Protein AF-A0A934EYP3-F1 (afdb_monomer_lite)

Sequence (57 aa):
MELAGFADGTYRVKFWDTYTGRVTRTGEARATAGTLRFAVPAIERDAAVKILYKNGK

Structure (mmCIF, N/CA/C/O backbone):
data_AF-A0A934EYP3-F1
#
_entry.id   AF-A0A934EYP3-F1
#
loop_
_atom_site.group_PDB
_atom_site.id
_atom_site.type_symbol
_atom_site.label_atom_id
_atom_site.label_alt_id
_atom_site.label_comp_id
_atom_site.label_asym_id
_atom_site.label_entity_id
_atom_site.label_seq_id
_atom_site.pdbx_PDB_ins_code
_atom_site.Cartn_x
_atom_site.Cartn_y
_atom_site.Cartn_z
_atom_site.occupancy
_atom_site.B_iso_or_equiv
_atom_site.auth_seq_id
_atom_site.auth_comp_id
_atom_site.auth_asym_id
_atom_site.auth_atom_id
_atom_site.pdbx_PDB_model_num
ATOM 1 N N . MET A 1 1 ? -5.019 -8.431 -2.777 1.00 89.81 1 MET A N 1
ATOM 2 C CA . MET A 1 1 ? -4.192 -8.574 -1.562 1.00 89.81 1 MET A CA 1
ATOM 3 C C . MET A 1 1 ? -4.975 -8.047 -0.381 1.00 89.81 1 MET A C 1
ATOM 5 O O . MET A 1 1 ? -5.731 -7.091 -0.554 1.00 89.81 1 MET A O 1
ATOM 9 N N . GLU A 1 2 ? -4.800 -8.668 0.779 1.00 95.00 2 GLU A N 1
ATOM 10 C CA . GLU A 1 2 ? -5.424 -8.264 2.036 1.00 95.00 2 GLU A CA 1
ATOM 11 C C . GLU A 1 2 ? -4.347 -8.147 3.116 1.00 95.00 2 GLU A C 1
ATOM 13 O O . GLU A 1 2 ? -3.483 -9.017 3.210 1.00 95.00 2 GLU A O 1
ATOM 18 N N . LEU A 1 3 ? -4.378 -7.062 3.893 1.00 96.12 3 LEU A N 1
ATOM 19 C CA . LEU A 1 3 ? -3.492 -6.841 5.034 1.00 96.12 3 LEU A CA 1
ATOM 20 C C . LEU A 1 3 ? -4.322 -6.434 6.257 1.00 96.12 3 LEU A C 1
ATOM 22 O O . LEU A 1 3 ? -5.177 -5.551 6.153 1.00 96.12 3 LEU A O 1
ATOM 26 N N . ALA A 1 4 ? -4.046 -7.049 7.404 1.00 97.31 4 ALA A N 1
ATOM 27 C CA . ALA A 1 4 ? -4.695 -6.747 8.680 1.00 97.31 4 ALA A CA 1
ATOM 28 C C . ALA A 1 4 ? -3.857 -5.780 9.539 1.00 97.31 4 ALA A C 1
ATOM 30 O O . ALA A 1 4 ? -2.684 -5.535 9.252 1.00 97.31 4 ALA A O 1
ATOM 31 N N . GLY A 1 5 ? -4.458 -5.246 10.607 1.00 95.88 5 GLY A N 1
ATOM 32 C CA . GLY A 1 5 ? -3.789 -4.372 11.581 1.00 95.88 5 GLY A CA 1
ATOM 33 C C . GLY A 1 5 ? -3.743 -2.894 11.184 1.00 95.88 5 GLY A C 1
ATOM 34 O O . GLY A 1 5 ? -2.962 -2.128 11.746 1.00 95.88 5 GLY A O 1
ATOM 35 N N . PHE A 1 6 ? -4.558 -2.483 10.213 1.00 95.69 6 PHE A N 1
ATOM 36 C CA . PHE A 1 6 ? -4.668 -1.089 9.785 1.00 95.69 6 PHE A CA 1
ATOM 37 C C . PHE A 1 6 ? -5.734 -0.365 10.610 1.00 95.69 6 PHE A C 1
ATOM 39 O O . PHE A 1 6 ? -6.713 -0.971 11.022 1.00 95.69 6 PHE A O 1
ATOM 46 N N . ALA A 1 7 ? -5.581 0.937 10.842 1.00 95.62 7 ALA A N 1
ATOM 47 C CA . ALA A 1 7 ? -6.699 1.741 11.326 1.00 95.62 7 ALA A CA 1
ATOM 48 C C . ALA A 1 7 ? -7.710 1.941 10.188 1.00 95.62 7 ALA A C 1
ATOM 50 O O . ALA A 1 7 ? -7.328 2.001 9.019 1.00 95.62 7 ALA A O 1
ATOM 51 N N . ASP A 1 8 ? -8.994 2.072 10.505 1.00 95.81 8 ASP A N 1
ATOM 52 C CA . ASP A 1 8 ? -9.997 2.348 9.479 1.00 95.81 8 ASP A CA 1
ATOM 53 C C . ASP A 1 8 ? -9.769 3.732 8.857 1.00 95.81 8 ASP A C 1
ATOM 55 O O . ASP A 1 8 ? -9.537 4.720 9.554 1.00 95.81 8 ASP A O 1
ATOM 59 N N . GLY A 1 9 ? -9.838 3.809 7.526 1.00 95.44 9 GLY A N 1
ATOM 60 C CA . GLY A 1 9 ? -9.614 5.053 6.790 1.00 95.44 9 GLY A CA 1
ATOM 61 C C . GLY A 1 9 ? -9.012 4.849 5.404 1.00 95.44 9 GLY A C 1
ATOM 62 O O . GLY A 1 9 ? -8.922 3.731 4.899 1.00 95.44 9 GLY A O 1
ATOM 63 N N . THR A 1 10 ? -8.636 5.949 4.753 1.00 96.44 10 THR A N 1
ATOM 64 C CA . THR A 1 10 ? -8.120 5.932 3.377 1.00 96.44 10 THR A CA 1
ATOM 65 C C . THR A 1 10 ? -6.598 5.948 3.367 1.00 96.44 10 THR A C 1
ATOM 67 O O . THR A 1 10 ? -5.956 6.751 4.041 1.00 96.44 10 THR A O 1
ATOM 70 N N . TYR A 1 11 ? -6.014 5.090 2.542 1.00 96.88 11 TYR A N 1
ATOM 71 C CA . TYR A 1 11 ? -4.581 4.931 2.375 1.00 96.88 11 TYR A CA 1
ATOM 72 C C . TYR A 1 11 ? -4.190 5.133 0.918 1.00 96.88 11 TYR A C 1
ATOM 74 O O . TYR A 1 11 ? -4.860 4.665 -0.002 1.00 96.88 11 TYR A O 1
ATOM 82 N N . ARG A 1 12 ? -3.048 5.785 0.704 1.00 96.94 12 ARG A N 1
ATOM 83 C CA . ARG A 1 12 ? -2.380 5.825 -0.594 1.00 96.94 12 ARG A CA 1
ATOM 84 C C . ARG A 1 12 ? -1.446 4.628 -0.705 1.00 96.94 12 ARG A C 1
ATOM 86 O O . ARG A 1 12 ? -0.561 4.451 0.130 1.00 96.94 12 ARG A O 1
ATOM 93 N N . VAL A 1 13 ? -1.606 3.856 -1.770 1.00 96.88 13 VAL A N 1
ATOM 94 C CA . VAL A 1 13 ? -0.793 2.677 -2.079 1.00 96.88 13 VAL A CA 1
ATOM 95 C C . VAL A 1 13 ? 0.082 2.998 -3.284 1.00 96.88 13 VAL A C 1
ATOM 97 O O . VAL A 1 13 ? -0.417 3.427 -4.324 1.00 96.88 13 VAL A O 1
ATOM 100 N N . LYS A 1 14 ? 1.397 2.826 -3.152 1.00 96.88 14 LYS A N 1
ATOM 101 C CA . LYS A 1 14 ? 2.365 2.991 -4.243 1.00 96.88 14 LYS A CA 1
ATOM 102 C C . LYS A 1 14 ? 3.082 1.674 -4.494 1.00 96.88 14 LYS A C 1
ATOM 104 O O . LYS A 1 14 ? 3.679 1.136 -3.567 1.00 96.88 14 LYS A O 1
ATOM 109 N N . PHE A 1 15 ? 3.066 1.213 -5.735 1.00 95.50 15 PHE A N 1
ATOM 110 C CA . PHE A 1 15 ? 3.847 0.075 -6.207 1.00 95.50 15 PHE A CA 1
ATOM 111 C C . PHE A 1 15 ? 5.128 0.563 -6.866 1.00 95.50 15 PHE A C 1
ATOM 113 O O . PHE A 1 15 ? 5.105 1.567 -7.580 1.00 95.50 15 PHE A O 1
ATOM 120 N N . TRP A 1 16 ? 6.223 -0.140 -6.614 1.00 95.00 16 TRP A N 1
ATOM 121 C CA . TRP A 1 16 ? 7.558 0.209 -7.079 1.00 95.00 16 TRP A CA 1
ATOM 122 C C . TRP A 1 16 ? 8.185 -0.962 -7.825 1.00 95.00 16 TRP A C 1
ATOM 124 O O . TRP A 1 16 ? 8.087 -2.101 -7.372 1.00 95.00 16 TRP A O 1
ATOM 134 N N . ASP A 1 17 ? 8.869 -0.650 -8.921 1.00 93.31 17 ASP A N 1
ATOM 135 C CA . ASP A 1 17 ? 9.889 -1.513 -9.510 1.00 93.31 17 ASP A CA 1
ATOM 136 C C . ASP A 1 17 ? 11.177 -1.308 -8.697 1.00 93.31 17 ASP A C 1
ATOM 138 O O . ASP A 1 17 ? 11.706 -0.194 -8.613 1.00 93.31 17 ASP A O 1
ATOM 142 N N . THR A 1 18 ? 11.641 -2.367 -8.036 1.00 92.62 18 THR A N 1
ATOM 143 C CA . THR A 1 18 ? 12.777 -2.305 -7.104 1.00 92.62 18 THR A CA 1
ATOM 144 C C . THR A 1 18 ? 14.127 -2.221 -7.808 1.00 92.62 18 THR A C 1
ATOM 146 O O . THR A 1 18 ? 15.078 -1.725 -7.212 1.00 92.62 18 THR A O 1
ATOM 149 N N . TYR A 1 19 ? 14.215 -2.631 -9.075 1.00 92.62 19 TYR A N 1
ATOM 150 C CA . TYR A 1 19 ? 15.444 -2.580 -9.870 1.00 92.62 19 TYR A CA 1
ATOM 151 C C . TYR A 1 19 ? 15.743 -1.161 -10.352 1.00 92.62 19 TYR A C 1
ATOM 153 O O . TYR A 1 19 ? 16.882 -0.705 -10.330 1.00 92.62 19 TYR A O 1
ATOM 161 N N . THR A 1 20 ? 14.706 -0.455 -10.795 1.00 93.75 20 THR A N 1
ATOM 162 C CA . THR A 1 20 ? 14.803 0.915 -11.313 1.00 93.75 20 THR A CA 1
ATOM 163 C C . THR A 1 20 ? 14.557 1.970 -10.238 1.00 93.75 20 THR A C 1
ATOM 165 O O . THR A 1 20 ? 14.840 3.148 -10.459 1.00 93.75 20 THR A O 1
ATOM 168 N N . GLY A 1 21 ? 13.990 1.576 -9.093 1.00 93.44 21 GLY A N 1
ATOM 169 C CA . GLY A 1 21 ? 13.606 2.483 -8.015 1.00 93.44 21 GLY A CA 1
ATOM 170 C C . GLY A 1 21 ? 12.446 3.409 -8.384 1.00 93.44 21 GLY A C 1
ATOM 171 O O . GLY A 1 21 ? 12.310 4.483 -7.799 1.00 93.44 21 GLY A O 1
ATOM 172 N N . ARG A 1 22 ? 11.615 3.044 -9.369 1.00 93.75 22 ARG A N 1
ATOM 173 C CA . ARG A 1 22 ? 10.518 3.890 -9.864 1.00 93.75 22 ARG A CA 1
ATOM 174 C C . ARG A 1 22 ? 9.158 3.399 -9.391 1.00 93.75 22 ARG A C 1
ATOM 176 O O . ARG A 1 22 ? 8.891 2.202 -9.341 1.00 93.75 22 ARG A O 1
ATOM 183 N N . VAL A 1 23 ? 8.262 4.343 -9.106 1.00 94.50 23 VAL A N 1
ATOM 184 C CA . VAL A 1 23 ? 6.846 4.041 -8.853 1.00 94.50 23 VAL A CA 1
ATOM 185 C C . VAL A 1 23 ? 6.191 3.631 -10.169 1.00 94.50 23 VAL A C 1
ATOM 187 O O . VAL A 1 23 ? 6.136 4.429 -11.101 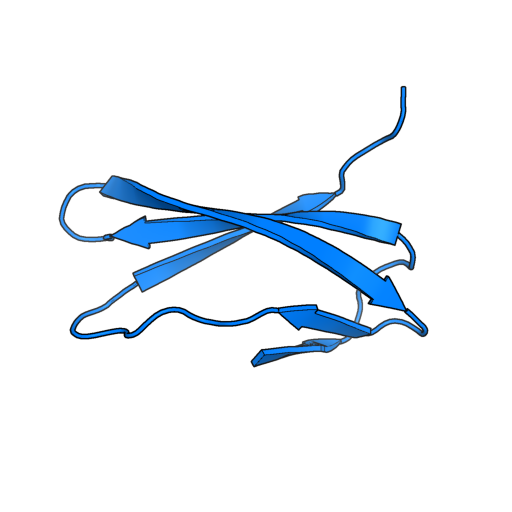1.00 94.50 23 VAL A O 1
ATOM 190 N N . THR A 1 24 ? 5.656 2.416 -10.230 1.00 93.50 24 THR A N 1
ATOM 191 C CA . THR A 1 24 ? 4.950 1.881 -11.404 1.00 93.50 24 THR A CA 1
ATOM 192 C C . THR A 1 24 ? 3.453 2.156 -11.351 1.00 93.50 24 THR A C 1
ATOM 194 O O . THR A 1 24 ? 2.812 2.325 -12.385 1.00 93.50 24 THR A O 1
ATOM 197 N N . ARG A 1 25 ? 2.872 2.242 -10.148 1.00 93.12 25 ARG A N 1
ATOM 198 C CA . ARG A 1 25 ? 1.449 2.549 -9.966 1.00 93.12 25 ARG A CA 1
ATOM 199 C C . ARG A 1 25 ? 1.194 3.235 -8.635 1.00 93.12 25 ARG A C 1
ATOM 201 O O . ARG A 1 25 ? 1.783 2.892 -7.615 1.00 93.12 25 ARG A O 1
ATOM 208 N N . THR A 1 26 ? 0.267 4.185 -8.634 1.00 95.00 26 THR A N 1
ATOM 209 C CA . THR A 1 26 ? -0.318 4.750 -7.415 1.00 95.00 26 THR A CA 1
ATOM 210 C C . THR A 1 26 ? -1.817 4.481 -7.423 1.00 95.00 26 THR A C 1
ATOM 212 O O . THR A 1 26 ? -2.458 4.628 -8.459 1.00 95.00 26 THR A O 1
ATOM 215 N N . GLY A 1 27 ? -2.371 4.116 -6.273 1.00 93.69 27 GLY A N 1
ATOM 216 C CA . GLY A 1 27 ? -3.807 4.004 -6.060 1.00 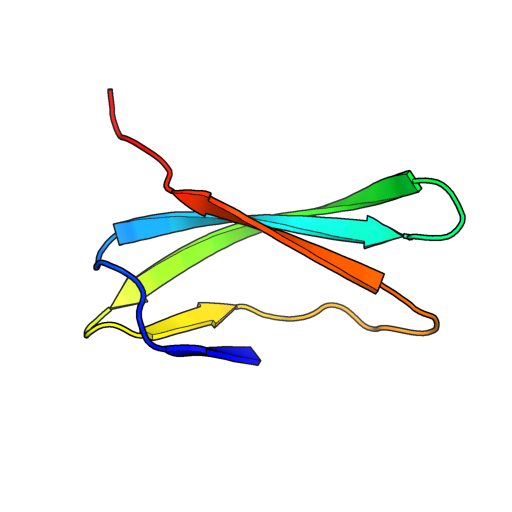93.69 2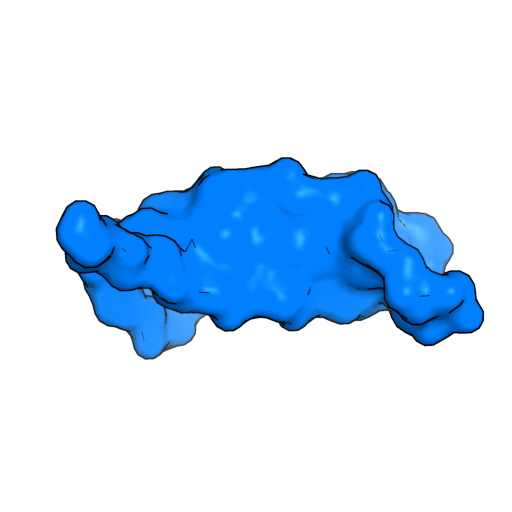7 GLY A CA 1
ATOM 217 C C . GLY A 1 27 ? -4.202 4.422 -4.651 1.00 93.69 27 GLY A C 1
ATOM 218 O O . GLY A 1 27 ? -3.358 4.773 -3.821 1.00 93.69 27 GLY A O 1
ATOM 219 N N . GLU A 1 28 ? -5.500 4.364 -4.394 1.00 95.81 28 GLU A N 1
ATOM 220 C CA . GLU A 1 28 ? -6.082 4.554 -3.072 1.00 95.81 28 GLU A CA 1
ATOM 221 C C . GLU A 1 28 ? -6.814 3.280 -2.661 1.00 95.81 28 GLU A C 1
ATOM 223 O O . GLU A 1 28 ? -7.388 2.582 -3.497 1.00 95.81 28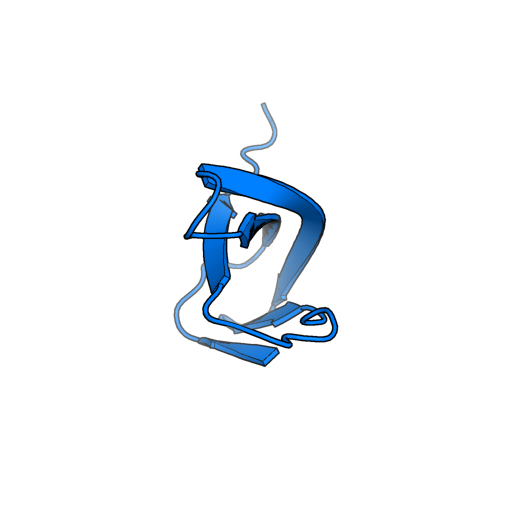 GLU A O 1
ATOM 228 N N . ALA A 1 29 ? -6.756 2.968 -1.375 1.00 96.06 29 ALA A N 1
ATOM 229 C CA . ALA A 1 29 ? -7.421 1.824 -0.780 1.00 96.06 29 ALA A CA 1
ATOM 230 C C . ALA A 1 29 ? -7.999 2.235 0.571 1.00 96.06 29 ALA A C 1
ATOM 232 O O . ALA A 1 29 ? -7.402 3.043 1.284 1.00 96.06 29 ALA A O 1
ATOM 233 N N . ARG A 1 30 ? -9.164 1.696 0.922 1.00 96.56 30 ARG A N 1
ATOM 234 C CA . ARG A 1 30 ? -9.814 1.974 2.202 1.00 96.56 30 ARG A CA 1
ATOM 235 C C . ARG A 1 30 ? -9.675 0.763 3.111 1.00 96.56 30 ARG A C 1
ATOM 237 O O . ARG A 1 30 ? -9.978 -0.350 2.686 1.00 96.56 30 ARG A O 1
ATOM 244 N N . ALA A 1 31 ? -9.206 0.989 4.332 1.00 97.50 31 ALA A N 1
ATOM 245 C CA . ALA A 1 31 ? -9.271 -0.000 5.390 1.00 97.50 31 ALA A CA 1
ATOM 246 C C . ALA A 1 31 ? -10.633 0.084 6.082 1.00 97.50 31 ALA A C 1
ATOM 248 O O . ALA A 1 31 ? -11.119 1.184 6.372 1.00 97.50 31 ALA A O 1
ATOM 249 N N . THR A 1 32 ? -11.237 -1.075 6.315 1.00 96.62 32 THR A N 1
ATOM 250 C CA . THR A 1 32 ? -12.510 -1.235 7.028 1.00 96.62 32 THR A CA 1
ATOM 251 C C . THR A 1 32 ? -12.410 -2.431 7.959 1.00 96.62 32 THR A C 1
ATOM 253 O O . THR A 1 32 ? -11.947 -3.487 7.517 1.00 96.62 32 THR A O 1
ATOM 256 N N . ALA A 1 33 ? -12.859 -2.284 9.206 1.00 96.81 33 ALA A N 1
ATOM 257 C CA . ALA A 1 33 ? -12.732 -3.307 10.242 1.00 96.81 33 ALA A CA 1
ATOM 258 C C . ALA A 1 33 ? -11.291 -3.838 10.374 1.00 96.81 33 ALA A C 1
ATOM 260 O O . ALA A 1 33 ? -11.043 -5.044 10.410 1.00 96.81 33 ALA A O 1
ATOM 261 N N . GLY A 1 34 ? -10.313 -2.933 10.375 1.00 97.00 34 GLY A N 1
ATOM 262 C CA . GLY A 1 34 ? -8.910 -3.283 10.577 1.00 97.00 34 GLY A CA 1
ATOM 263 C C . GLY A 1 34 ? -8.185 -3.840 9.347 1.00 97.00 34 GLY A C 1
ATOM 264 O O . GLY A 1 34 ? -7.007 -4.200 9.434 1.00 97.00 34 GLY A O 1
ATOM 265 N N . THR A 1 35 ? -8.881 -3.938 8.211 1.00 97.94 35 THR A N 1
ATOM 266 C CA . THR A 1 35 ? -8.423 -4.690 7.039 1.00 97.94 35 THR A CA 1
ATOM 267 C C . THR A 1 35 ? -8.346 -3.804 5.804 1.00 97.94 35 THR A C 1
ATOM 269 O O . THR A 1 35 ? -9.351 -3.242 5.369 1.00 97.94 35 THR A O 1
ATOM 272 N N . LEU A 1 36 ? -7.157 -3.708 5.204 1.00 97.44 36 LEU A N 1
ATOM 273 C CA . LEU A 1 36 ? -6.911 -2.972 3.967 1.00 97.44 36 LEU A CA 1
ATOM 274 C C . LEU A 1 36 ? -6.891 -3.929 2.770 1.00 97.44 36 LEU A C 1
ATOM 276 O O . LEU A 1 36 ? -6.072 -4.849 2.703 1.00 97.44 36 LEU A O 1
ATOM 280 N N . ARG A 1 37 ? -7.754 -3.668 1.785 1.00 97.06 37 ARG A N 1
ATOM 281 C CA . ARG A 1 37 ? -7.830 -4.436 0.535 1.00 97.06 37 ARG A CA 1
ATOM 282 C C . ARG A 1 37 ? -7.425 -3.584 -0.653 1.00 97.06 37 ARG A C 1
ATOM 284 O O . ARG A 1 37 ? -7.912 -2.469 -0.823 1.00 97.06 37 ARG A O 1
ATOM 291 N N . PHE A 1 38 ? -6.561 -4.129 -1.502 1.00 95.06 38 PHE A N 1
ATOM 292 C CA . PHE A 1 38 ? -6.162 -3.482 -2.749 1.00 95.06 38 PHE A CA 1
ATOM 293 C C . PHE A 1 38 ? -5.774 -4.495 -3.828 1.00 95.06 38 PHE A C 1
ATOM 295 O O . PHE A 1 38 ? -5.342 -5.623 -3.551 1.00 95.06 38 PHE A O 1
ATOM 302 N N . ALA A 1 39 ? -5.937 -4.074 -5.081 1.00 93.81 39 ALA A N 1
ATOM 303 C CA . ALA A 1 39 ? -5.503 -4.837 -6.239 1.00 93.81 39 ALA A CA 1
ATOM 304 C C . ALA A 1 39 ? -3.986 -4.712 -6.404 1.00 93.81 39 ALA A C 1
ATOM 306 O O . ALA A 1 39 ? -3.436 -3.609 -6.394 1.00 93.81 39 ALA A O 1
ATOM 307 N N . VAL A 1 40 ? -3.325 -5.851 -6.576 1.00 90.31 40 VAL A N 1
ATOM 308 C CA . VAL A 1 40 ? -1.909 -5.912 -6.936 1.00 90.31 40 VAL A CA 1
ATOM 309 C C . VAL A 1 40 ? -1.848 -6.005 -8.463 1.00 90.31 40 VAL A C 1
ATOM 311 O O . VAL A 1 40 ? -2.615 -6.785 -9.031 1.00 90.31 40 VAL A O 1
ATOM 314 N N . PRO A 1 41 ? -1.039 -5.178 -9.152 1.00 85.88 41 PRO A N 1
ATOM 315 C CA . PRO A 1 41 ? -0.853 -5.312 -10.596 1.00 85.88 41 PRO A CA 1
ATOM 316 C C . PRO A 1 41 ? -0.184 -6.653 -10.935 1.00 85.88 41 PRO A C 1
ATOM 318 O O . PRO A 1 41 ? 0.286 -7.352 -10.042 1.00 85.88 41 PRO A O 1
ATOM 321 N N . ALA A 1 42 ? -0.112 -7.007 -12.218 1.00 88.25 42 ALA A N 1
ATOM 322 C CA . ALA A 1 42 ? 0.730 -8.126 -12.632 1.00 88.25 42 ALA A CA 1
ATOM 323 C C . ALA A 1 42 ? 2.180 -7.868 -12.182 1.00 88.25 42 ALA A C 1
ATOM 325 O O . ALA A 1 42 ? 2.718 -6.782 -12.408 1.00 88.25 42 ALA A O 1
ATOM 326 N N . ILE A 1 43 ? 2.773 -8.845 -11.495 1.00 83.31 43 ILE A N 1
ATOM 327 C CA . ILE A 1 43 ? 4.146 -8.792 -10.992 1.00 83.31 43 ILE A CA 1
ATOM 328 C C . ILE A 1 43 ? 4.959 -9.798 -11.805 1.00 83.31 43 ILE A C 1
ATOM 330 O O . ILE A 1 43 ? 4.776 -11.001 -11.655 1.00 83.31 43 ILE A O 1
ATOM 334 N N . GLU A 1 44 ? 5.837 -9.304 -12.674 1.00 84.38 44 GLU A N 1
ATOM 335 C CA . GLU A 1 44 ? 6.732 -10.140 -13.495 1.00 84.38 44 GLU A CA 1
ATOM 336 C C . GLU A 1 44 ? 8.119 -10.327 -12.857 1.00 84.38 44 GLU A C 1
ATOM 338 O O . GLU A 1 44 ? 8.892 -11.185 -13.271 1.00 84.38 44 GLU A O 1
ATOM 343 N N . ARG A 1 45 ? 8.451 -9.494 -11.867 1.00 85.56 45 ARG A N 1
ATOM 344 C CA . ARG A 1 45 ? 9.737 -9.430 -11.158 1.00 85.56 45 ARG A CA 1
ATOM 345 C C . ARG A 1 45 ? 9.520 -8.877 -9.754 1.00 85.56 45 ARG A C 1
ATOM 347 O O . ARG A 1 45 ? 8.425 -8.405 -9.463 1.00 85.56 45 ARG A O 1
ATOM 354 N N . ASP A 1 46 ? 10.555 -8.851 -8.922 1.00 91.81 46 ASP A N 1
ATOM 355 C CA . ASP A 1 46 ? 10.453 -8.277 -7.579 1.00 91.81 46 ASP A CA 1
ATOM 356 C C . ASP A 1 46 ? 9.864 -6.856 -7.585 1.00 91.81 46 ASP A C 1
ATOM 358 O O . ASP A 1 46 ? 10.226 -5.993 -8.391 1.00 91.81 46 ASP A O 1
ATOM 362 N N . ALA A 1 47 ? 8.932 -6.620 -6.664 1.00 92.44 47 ALA A N 1
ATOM 363 C CA . ALA A 1 47 ? 8.234 -5.354 -6.510 1.00 92.44 47 ALA A CA 1
ATOM 364 C C . ALA A 1 47 ? 8.083 -5.009 -5.028 1.00 92.44 47 ALA A C 1
ATOM 366 O O . ALA A 1 47 ? 7.981 -5.886 -4.171 1.00 92.44 47 ALA A O 1
ATOM 367 N N . ALA A 1 48 ? 8.014 -3.714 -4.727 1.00 95.38 48 ALA A N 1
ATOM 368 C CA . ALA A 1 48 ? 7.759 -3.221 -3.378 1.00 95.38 48 ALA A CA 1
ATOM 369 C C . ALA A 1 48 ? 6.457 -2.422 -3.324 1.00 95.38 48 ALA A C 1
ATOM 371 O O . ALA A 1 48 ? 6.067 -1.758 -4.289 1.00 95.38 48 ALA A O 1
ATOM 372 N N . VAL A 1 49 ? 5.794 -2.448 -2.167 1.00 95.94 49 VAL A N 1
ATOM 373 C CA . VAL A 1 49 ? 4.605 -1.636 -1.904 1.00 95.94 49 VAL A CA 1
ATOM 374 C C . VAL A 1 49 ? 4.857 -0.693 -0.733 1.00 95.94 49 VAL A C 1
ATOM 376 O O . VAL A 1 49 ? 5.362 -1.092 0.313 1.00 95.94 49 VAL A O 1
ATOM 379 N N . LYS A 1 50 ? 4.495 0.578 -0.905 1.00 96.50 50 LYS A N 1
ATOM 380 C CA . LYS A 1 50 ? 4.507 1.589 0.155 1.00 96.50 50 LYS A CA 1
ATOM 381 C C . LYS A 1 50 ? 3.083 2.052 0.413 1.00 96.50 50 LYS A C 1
ATOM 383 O O . LYS A 1 50 ? 2.428 2.564 -0.497 1.00 96.50 50 LYS A O 1
ATOM 388 N N . ILE A 1 51 ? 2.631 1.893 1.652 1.00 96.75 51 ILE A N 1
ATOM 389 C CA . ILE A 1 51 ? 1.281 2.247 2.091 1.00 96.75 51 ILE A CA 1
ATOM 390 C C . ILE A 1 51 ? 1.387 3.420 3.062 1.00 96.75 51 ILE A C 1
ATOM 392 O O . ILE A 1 51 ? 2.183 3.396 3.996 1.00 96.75 51 ILE A O 1
ATOM 396 N N . LEU A 1 52 ? 0.627 4.479 2.797 1.00 95.62 52 LEU A N 1
ATOM 397 C CA . LEU A 1 52 ? 0.663 5.733 3.546 1.00 95.62 52 LEU A CA 1
ATOM 398 C C . LEU A 1 52 ? -0.758 6.100 3.959 1.00 95.62 52 LEU A C 1
ATOM 400 O O . LEU A 1 52 ? -1.633 6.167 3.096 1.00 95.62 52 LEU A O 1
ATOM 404 N N . TYR A 1 53 ? -0.990 6.360 5.247 1.00 92.94 53 TYR A N 1
ATOM 405 C CA . TYR A 1 53 ? -2.283 6.873 5.697 1.00 92.94 53 TYR A CA 1
ATOM 406 C C . TYR A 1 53 ? -2.528 8.256 5.096 1.00 92.94 53 TYR A C 1
ATOM 408 O O . TYR A 1 53 ? -1.654 9.128 5.141 1.00 92.94 53 TYR A O 1
ATOM 416 N N . LYS A 1 54 ? -3.698 8.455 4.492 1.00 87.00 54 LYS A N 1
ATOM 417 C CA . LYS A 1 54 ? -4.084 9.744 3.931 1.00 87.00 54 LYS A CA 1
ATOM 418 C C . LYS A 1 54 ? -4.766 10.534 5.043 1.00 87.00 54 LYS A C 1
ATOM 420 O O . LYS A 1 54 ? -5.978 10.448 5.209 1.00 87.00 54 LYS A O 1
ATOM 425 N N . ASN A 1 55 ? -3.983 11.291 5.813 1.00 67.50 55 ASN A N 1
ATOM 426 C CA . ASN A 1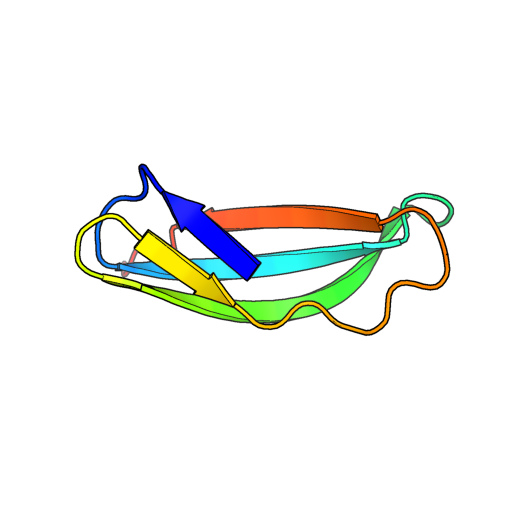 55 ? -4.558 12.257 6.745 1.00 67.50 55 ASN A CA 1
ATOM 427 C C . ASN A 1 55 ? -5.363 13.280 5.931 1.00 67.50 55 ASN A C 1
ATOM 429 O O . ASN A 1 55 ? -4.793 14.001 5.108 1.00 67.50 55 ASN A O 1
ATOM 433 N N . GLY A 1 56 ? -6.680 13.316 6.141 1.00 58.97 56 GLY A N 1
ATOM 434 C CA .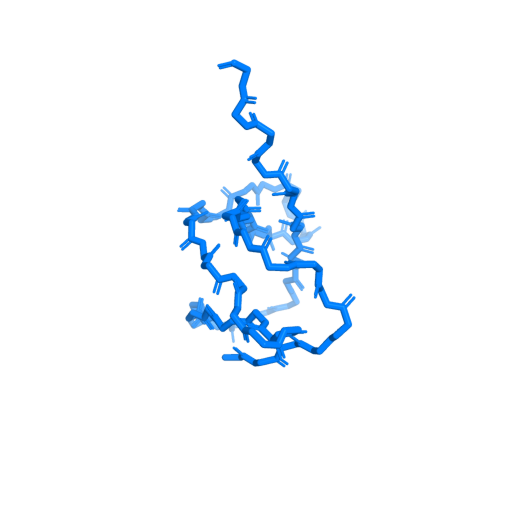 GLY A 1 56 ? -7.480 14.481 5.789 1.00 58.97 56 GLY A CA 1
ATOM 435 C C . GLY A 1 56 ? -6.986 15.628 6.659 1.00 58.97 56 GLY A C 1
ATOM 436 O O . GLY A 1 56 ? -7.049 15.530 7.883 1.00 58.97 56 GLY A O 1
ATOM 437 N N . LYS A 1 57 ? -6.387 16.637 6.035 1.00 40.72 57 LYS A N 1
ATOM 438 C CA . LYS A 1 57 ? -6.181 17.925 6.685 1.00 40.72 57 LYS A CA 1
ATOM 439 C C . LYS A 1 57 ? -7.478 18.711 6.588 1.00 40.72 57 LYS A C 1
ATOM 441 O O . LYS A 1 57 ? -8.124 18.585 5.522 1.00 40.72 57 LYS A O 1
#

Secondary structure (DSSP, 8-state):
-EEESPPSEEEEEEEEETTTTEEEEEEEEEEETTEEE-PPPP-SS-EEEEEEE----

Foldseek 3Di:
DKDFQDDFAKKKKWKADPVVRDTPDIDMWTDDPRMTDDDDPDDPDDMDMDIGGDDDD

Radius of gyration: 11.97 Å; chains: 1; bounding box: 28×28×25 Å

pLDDT: mean 92.06, std 9.56, range [40.72, 97.94]